Protein AF-A0A3N6GHZ9-F1 (afdb_monomer)

Mean predicted aligned error: 8.98 Å

Solvent-accessible surface area (backbone atoms only — not comparable to full-atom values): 4554 Å² total; per-residue (Å²): 108,64,48,33,34,39,36,37,56,38,9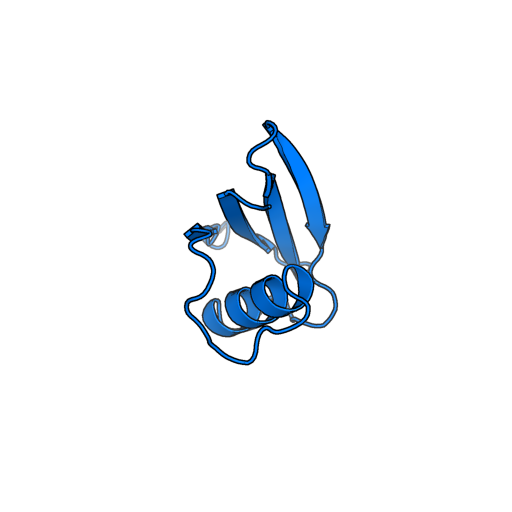4,93,18,33,33,38,40,35,32,29,72,88,71,50,73,50,74,52,68,52,81,93,45,60,46,85,51,55,70,67,55,54,50,51,53,52,50,53,72,78,31,84,77,68,98,51,103,67,90,67,82,53,48,77,46,77,46,74,63,72,84,81,77,128

Nearest PDB structures (foldseek):
  5umr-assembly1_A  TM=6.613E-01  e=9.456E-01  Homo sapiens
  8dml-assembly2_C  TM=5.634E-01  e=1.010E+00  Vibrio parahaemolyticus
  7kts-assembly1_C  TM=4.032E-01  e=4.557E-01  Homo sapiens
  3bex-assembly2_C  TM=4.747E-01  e=1.010E+00  unclassified
  6e0i-assembly1_A  TM=4.450E-01  e=1.233E+00  Homo sapiens

Foldseek 3Di:
DFQAKEWEQDQQAIKIWTQRPVRDIDIDGQDPGHSPHDVVVVVVSVVVVVDPDDPDPPPDDYHYHYDYDDPPPD

Secondary structure (DSSP, 8-state):
-EEEEEEEEETTEEEEEEEETTS-EEEEE-SS--TTS-HHHHHHHHHHHH----SSTTS--PEEEEE-PPP---

Radius of gyration: 12.71 Å; Cα contacts (8 Å, |Δi|>4): 112; chains: 1; bounding box: 27×31×34 Å

Sequence (74 aa):
MPKSIVLLATPEGWRHSVLTREGGTLCGRLTGVPADADPAEAQAAVAAMVVDPPREPGSWTAQVTVAATPPNNA

pLDDT: mean 73.46, std 13.19, range [42.78, 89.62]

Structure (mmCIF, N/CA/C/O backbone):
data_AF-A0A3N6GHZ9-F1
#
_entry.id   AF-A0A3N6GHZ9-F1
#
loop_
_atom_site.group_PDB
_atom_site.id
_atom_site.type_symbol
_atom_site.label_atom_id
_atom_site.label_alt_id
_atom_site.label_comp_id
_atom_site.label_asym_id
_atom_site.label_entity_id
_atom_site.label_seq_id
_atom_site.pdbx_PDB_ins_code
_atom_site.Cartn_x
_atom_site.Cartn_y
_atom_site.Cartn_z
_atom_site.occupancy
_atom_site.B_iso_or_equiv
_atom_site.auth_seq_id
_atom_site.auth_comp_id
_atom_site.auth_asym_id
_atom_site.auth_atom_id
_atom_site.pdbx_PDB_model_num
ATOM 1 N N . MET A 1 1 ? 9.677 0.229 -13.682 1.00 67.00 1 MET A N 1
ATOM 2 C CA . MET A 1 1 ? 10.454 -0.214 -12.494 1.00 67.00 1 MET A CA 1
ATOM 3 C C . MET A 1 1 ? 10.273 0.783 -11.348 1.00 67.00 1 MET A C 1
ATOM 5 O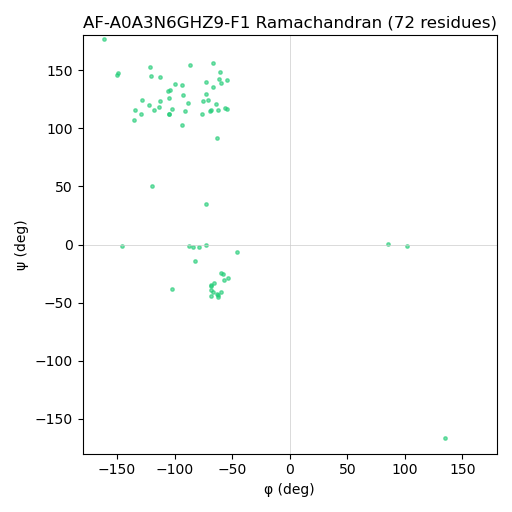 O . MET A 1 1 ? 10.741 1.919 -11.481 1.00 67.00 1 MET A O 1
ATOM 9 N N . PRO A 1 2 ? 9.546 0.436 -10.274 1.00 71.94 2 PRO A N 1
ATOM 10 C CA . PRO A 1 2 ? 9.494 1.304 -9.101 1.00 71.94 2 PRO A CA 1
ATOM 11 C C . PRO A 1 2 ? 10.834 1.554 -8.421 1.00 71.94 2 PRO A C 1
ATOM 13 O O . PRO A 1 2 ? 11.719 0.709 -8.373 1.00 71.94 2 PRO A O 1
ATOM 16 N N . LYS A 1 3 ? 10.974 2.789 -7.956 1.00 79.00 3 LYS A N 1
ATOM 17 C CA . LYS A 1 3 ? 12.128 3.336 -7.251 1.00 79.00 3 LYS A CA 1
ATOM 18 C C . LYS A 1 3 ? 11.852 3.408 -5.752 1.00 79.00 3 LYS A C 1
ATOM 20 O O . LYS A 1 3 ? 12.746 3.156 -4.951 1.00 79.00 3 LYS A O 1
ATOM 25 N N . SER A 1 4 ? 10.624 3.763 -5.385 1.00 79.56 4 SER A N 1
ATOM 26 C CA . SER A 1 4 ? 10.197 3.880 -3.996 1.00 79.56 4 SER A CA 1
ATOM 27 C C . SER A 1 4 ? 8.718 3.550 -3.868 1.00 79.56 4 SER A C 1
ATOM 29 O O . SER A 1 4 ? 7.942 3.811 -4.790 1.00 79.56 4 SER A O 1
ATOM 31 N N . ILE A 1 5 ? 8.336 2.977 -2.735 1.00 84.94 5 ILE A N 1
ATOM 32 C CA . ILE A 1 5 ? 6.958 2.687 -2.372 1.00 84.94 5 ILE A CA 1
ATOM 33 C C . ILE A 1 5 ? 6.718 3.274 -0.988 1.00 84.94 5 ILE A C 1
ATOM 35 O O . ILE A 1 5 ? 7.416 2.944 -0.033 1.00 84.94 5 ILE A O 1
ATOM 39 N N . VAL A 1 6 ? 5.712 4.130 -0.880 1.00 86.19 6 VAL A N 1
ATOM 40 C CA . VAL A 1 6 ? 5.251 4.673 0.393 1.00 86.19 6 VAL A CA 1
ATOM 41 C C . VAL A 1 6 ? 3.953 3.983 0.766 1.00 86.19 6 VAL A C 1
ATOM 43 O O . VAL A 1 6 ? 3.013 3.977 -0.029 1.00 86.19 6 VAL A O 1
ATOM 46 N N . LEU A 1 7 ? 3.904 3.424 1.969 1.00 84.88 7 LEU A N 1
ATOM 47 C CA . LEU A 1 7 ? 2.696 2.866 2.564 1.00 84.88 7 LEU A CA 1
ATOM 48 C C . LEU A 1 7 ? 2.176 3.802 3.646 1.00 84.88 7 LEU A C 1
ATOM 50 O O . LEU A 1 7 ? 2.940 4.249 4.495 1.00 84.88 7 LEU A O 1
ATOM 54 N N . LEU A 1 8 ? 0.878 4.079 3.609 1.00 85.50 8 LEU A N 1
ATOM 55 C CA . LEU A 1 8 ? 0.184 4.923 4.571 1.00 85.50 8 LEU A CA 1
ATOM 56 C C . LEU A 1 8 ? -0.945 4.120 5.217 1.00 85.50 8 LEU A C 1
ATOM 58 O O . LEU A 1 8 ? -1.867 3.679 4.524 1.00 85.50 8 LEU A O 1
ATOM 62 N N . ALA A 1 9 ? -0.879 3.967 6.537 1.00 83.62 9 ALA A N 1
ATOM 63 C CA . ALA A 1 9 ? -1.973 3.412 7.322 1.00 83.62 9 ALA A CA 1
ATOM 64 C C . ALA A 1 9 ? -3.082 4.463 7.468 1.00 83.62 9 ALA A C 1
ATOM 66 O O . ALA A 1 9 ? -2.840 5.577 7.945 1.00 83.62 9 ALA A O 1
ATOM 67 N N . THR A 1 10 ? -4.296 4.114 7.051 1.00 81.19 10 THR A N 1
ATOM 68 C CA . THR A 1 10 ? -5.509 4.917 7.252 1.00 81.19 10 THR A CA 1
ATOM 69 C C . THR A 1 10 ? -6.535 4.090 8.025 1.00 81.19 10 THR A C 1
ATOM 71 O O . THR A 1 10 ? -6.508 2.863 7.919 1.00 81.19 10 THR A O 1
ATOM 74 N N . PRO A 1 11 ? -7.453 4.707 8.788 1.00 79.31 11 PRO A N 1
ATOM 75 C CA . PRO A 1 11 ? -8.478 3.951 9.507 1.00 79.31 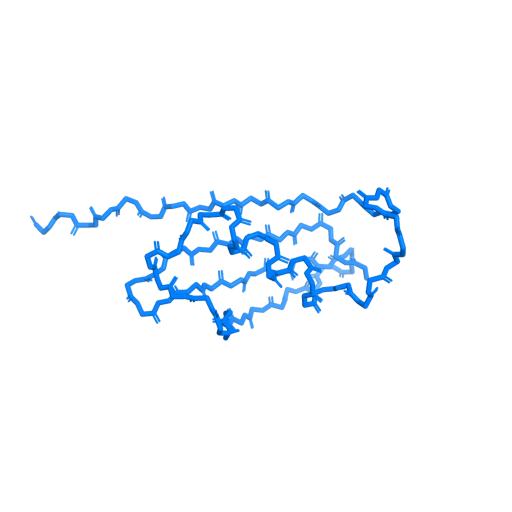11 PRO A CA 1
ATOM 76 C C . PRO A 1 11 ? -9.375 3.126 8.567 1.00 79.31 11 PRO A C 1
ATOM 78 O O . PRO A 1 11 ? -9.894 2.092 8.975 1.00 79.31 11 PRO A O 1
ATOM 81 N N . GLU A 1 12 ? -9.511 3.514 7.293 1.00 80.50 12 GLU A N 1
ATOM 82 C CA . GLU A 1 12 ? -10.225 2.716 6.283 1.00 80.50 12 GLU A CA 1
ATOM 83 C C . GLU A 1 12 ? -9.377 1.613 5.609 1.00 80.50 12 GLU A C 1
ATOM 85 O O . GLU A 1 12 ? -9.894 0.891 4.751 1.00 80.50 12 GLU A O 1
ATOM 90 N N . GLY A 1 13 ? -8.085 1.484 5.935 1.00 84.75 13 GLY A N 1
ATOM 91 C CA . GLY A 1 13 ? -7.170 0.489 5.361 1.00 84.75 13 GLY A CA 1
ATOM 92 C C . GLY A 1 13 ? -5.805 1.055 4.957 1.00 84.75 13 GLY A C 1
ATOM 93 O O . GLY A 1 13 ? -5.440 2.178 5.294 1.00 84.75 13 GLY A O 1
ATOM 94 N N . TRP A 1 14 ? -5.036 0.296 4.182 1.00 88.50 14 TRP A N 1
ATOM 95 C CA . TRP A 1 14 ? -3.709 0.721 3.727 1.00 88.50 14 TRP A CA 1
ATOM 96 C C . TRP A 1 14 ? -3.756 1.398 2.358 1.00 88.50 14 TRP A C 1
ATOM 98 O O . TRP A 1 14 ? -4.414 0.928 1.427 1.00 88.50 14 TRP A O 1
ATOM 108 N N . ARG A 1 15 ? -3.024 2.502 2.198 1.00 89.62 15 ARG A N 1
ATOM 109 C CA . ARG A 1 15 ? -2.815 3.174 0.908 1.00 89.62 15 ARG A CA 1
ATOM 110 C C . ARG A 1 15 ? -1.361 3.051 0.492 1.00 89.62 15 ARG A C 1
ATOM 112 O O . ARG A 1 15 ? -0.472 3.125 1.333 1.00 89.62 15 ARG A O 1
ATOM 119 N N . HIS A 1 16 ? -1.123 2.906 -0.805 1.00 87.12 16 HIS A N 1
ATOM 120 C CA . HIS A 1 16 ? 0.219 2.868 -1.367 1.00 87.12 16 HIS A CA 1
ATOM 121 C C . HIS A 1 16 ? 0.418 3.987 -2.387 1.00 87.12 16 HIS A C 1
ATOM 123 O O . HIS A 1 16 ? -0.496 4.346 -3.134 1.00 87.12 16 HIS A O 1
ATOM 129 N N . SER A 1 17 ? 1.634 4.514 -2.430 1.00 87.00 17 SER A N 1
ATOM 130 C CA . SER A 1 17 ? 2.101 5.438 -3.455 1.00 87.00 17 SER A CA 1
ATOM 131 C C . SER A 1 17 ? 3.423 4.920 -4.003 1.00 87.00 17 SER A C 1
ATOM 133 O O . SER A 1 17 ? 4.419 4.839 -3.287 1.00 87.00 17 SER A O 1
ATOM 135 N N . VAL A 1 18 ? 3.414 4.493 -5.260 1.00 85.88 18 VAL A N 1
ATOM 136 C CA . VAL A 1 18 ? 4.542 3.842 -5.925 1.00 85.88 18 VAL A CA 1
ATOM 137 C C . VAL A 1 18 ? 5.170 4.842 -6.882 1.00 85.88 18 VAL A C 1
ATOM 139 O O . VAL A 1 18 ? 4.572 5.211 -7.890 1.00 85.88 18 VAL A O 1
ATOM 142 N N . LEU A 1 19 ? 6.388 5.270 -6.580 1.00 83.06 19 LEU A N 1
ATOM 143 C CA . LEU A 1 19 ? 7.172 6.140 -7.441 1.00 83.06 19 LEU A CA 1
ATOM 144 C C . LEU A 1 19 ? 7.976 5.291 -8.426 1.00 83.06 19 LEU A C 1
ATOM 146 O O . LEU A 1 19 ? 8.799 4.466 -8.026 1.00 83.06 19 LEU A O 1
ATOM 150 N N . THR A 1 20 ? 7.778 5.510 -9.719 1.00 80.31 20 THR A N 1
ATOM 151 C CA . THR A 1 20 ? 8.532 4.855 -10.795 1.00 80.31 20 THR A CA 1
ATOM 152 C C . THR A 1 20 ? 9.821 5.610 -11.121 1.00 80.31 20 THR A C 1
ATOM 154 O O . THR A 1 20 ? 9.923 6.815 -10.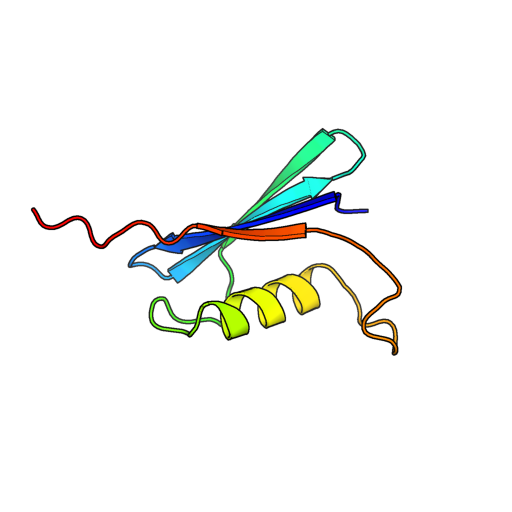897 1.00 80.31 20 THR A O 1
ATOM 157 N N . ARG A 1 21 ? 10.836 4.919 -11.666 1.00 77.94 21 ARG A N 1
ATOM 158 C CA . ARG A 1 21 ? 12.073 5.577 -12.147 1.00 77.94 21 ARG A CA 1
ATOM 159 C C . ARG A 1 21 ? 11.819 6.640 -13.219 1.00 77.94 21 ARG A C 1
ATOM 161 O O . ARG A 1 21 ? 12.625 7.553 -13.340 1.00 77.94 21 ARG A O 1
ATOM 168 N N . GLU A 1 22 ? 10.722 6.517 -13.956 1.00 82.00 22 GLU A N 1
ATOM 169 C CA . GLU A 1 22 ? 10.291 7.453 -14.999 1.00 82.00 22 GLU A CA 1
ATOM 170 C C . GLU A 1 22 ? 9.620 8.710 -14.418 1.00 82.00 22 GLU A C 1
ATOM 172 O O . GLU A 1 22 ? 9.255 9.615 -15.159 1.00 82.00 22 GLU A O 1
ATOM 177 N N . GLY A 1 23 ? 9.473 8.789 -13.090 1.00 79.75 23 GLY A N 1
ATOM 178 C CA . GLY A 1 23 ? 8.849 9.918 -12.400 1.00 79.75 23 GLY A CA 1
ATOM 179 C C . GLY A 1 23 ? 7.325 9.827 -12.307 1.00 79.75 23 GLY A C 1
ATOM 180 O O . GLY A 1 23 ? 6.705 10.702 -11.714 1.00 79.75 23 GLY A O 1
ATOM 181 N N . GLY A 1 24 ? 6.712 8.767 -12.839 1.00 84.56 24 GLY A N 1
ATOM 182 C CA . GLY A 1 24 ? 5.291 8.489 -12.645 1.00 84.56 24 GLY A CA 1
ATOM 183 C C . GLY A 1 24 ? 5.003 7.999 -11.226 1.00 84.56 24 GLY A C 1
ATOM 184 O O . GLY A 1 24 ? 5.756 7.180 -10.693 1.00 84.56 24 GLY A O 1
ATOM 185 N 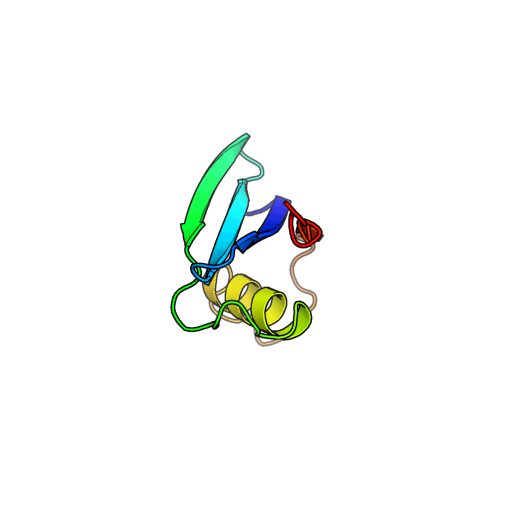N . THR A 1 25 ? 3.901 8.465 -10.644 1.00 85.75 25 THR A N 1
ATOM 186 C CA . THR A 1 25 ? 3.423 8.045 -9.322 1.00 85.75 25 THR A CA 1
ATOM 187 C C . THR A 1 25 ? 2.122 7.272 -9.481 1.00 85.75 25 THR A C 1
ATOM 189 O O . THR A 1 25 ? 1.158 7.794 -10.037 1.00 85.75 25 THR A O 1
ATOM 192 N N . LEU A 1 26 ? 2.082 6.039 -8.982 1.00 83.25 26 LEU A N 1
ATOM 193 C CA . LEU A 1 26 ? 0.876 5.218 -8.939 1.00 83.25 26 LEU A CA 1
ATOM 194 C C . LEU A 1 26 ? 0.342 5.176 -7.507 1.00 83.25 26 LEU A C 1
ATOM 196 O O . LEU A 1 26 ? 0.955 4.578 -6.623 1.00 83.25 26 LEU A O 1
ATOM 200 N N . CYS A 1 27 ? -0.818 5.789 -7.299 1.00 87.12 27 CYS A N 1
ATOM 201 C CA . CYS A 1 27 ? -1.523 5.777 -6.023 1.00 87.12 27 CYS A CA 1
ATOM 202 C C . CYS A 1 27 ? -2.639 4.732 -6.045 1.00 87.12 27 CYS A C 1
ATOM 204 O O . CYS A 1 27 ? -3.390 4.650 -7.016 1.00 87.12 27 CYS A O 1
ATOM 206 N N . GLY A 1 28 ? -2.800 3.990 -4.954 1.00 86.50 28 GLY A N 1
ATOM 207 C CA . GLY A 1 28 ? -3.886 3.024 -4.817 1.00 86.50 28 GLY A CA 1
ATOM 208 C C . GLY A 1 28 ? -4.155 2.633 -3.369 1.00 86.50 28 GLY A C 1
ATOM 209 O O . GLY A 1 28 ? -3.486 3.089 -2.438 1.00 86.50 28 GLY A O 1
ATOM 210 N N . ARG A 1 29 ? -5.182 1.807 -3.177 1.00 86.19 29 ARG A N 1
ATOM 211 C CA . ARG A 1 29 ? -5.511 1.191 -1.890 1.00 86.19 29 ARG A CA 1
ATOM 212 C C . ARG A 1 29 ? -5.061 -0.264 -1.928 1.00 86.19 29 ARG A C 1
ATOM 214 O O . ARG A 1 29 ? -5.360 -0.967 -2.891 1.00 86.19 29 ARG A O 1
ATOM 221 N N . LEU A 1 30 ? -4.383 -0.710 -0.875 1.00 84.69 30 LEU A N 1
ATOM 222 C CA . LEU A 1 30 ? -4.089 -2.123 -0.687 1.00 84.69 30 LEU A CA 1
ATOM 223 C C . LEU A 1 30 ? -5.404 -2.852 -0.396 1.00 84.69 30 LEU A C 1
ATOM 225 O O . LEU A 1 30 ? -6.063 -2.585 0.608 1.00 84.69 30 LEU A O 1
ATOM 229 N N . THR A 1 31 ? -5.798 -3.753 -1.290 1.00 79.44 31 THR A N 1
ATOM 230 C CA . THR A 1 31 ? -6.945 -4.642 -1.072 1.00 79.44 31 THR A CA 1
ATOM 231 C C . THR A 1 31 ? -6.433 -5.943 -0.464 1.00 79.44 31 THR A C 1
ATOM 233 O O . THR A 1 31 ? -5.502 -6.534 -1.000 1.00 79.44 31 THR A O 1
ATOM 236 N N . GLY A 1 32 ? -7.028 -6.379 0.650 1.00 77.12 32 GLY A N 1
ATOM 237 C CA . GLY A 1 32 ? -6.655 -7.625 1.334 1.00 77.12 32 GLY A CA 1
ATOM 238 C C . GLY A 1 32 ? -5.781 -7.464 2.581 1.00 77.12 32 GLY A C 1
ATOM 239 O O . GLY A 1 32 ? -5.503 -8.466 3.225 1.00 77.12 32 GLY A O 1
ATOM 240 N N . VAL A 1 33 ? -5.402 -6.235 2.953 1.00 80.81 33 VAL A N 1
ATOM 241 C CA . VAL A 1 33 ? -4.692 -5.947 4.212 1.00 80.81 33 VAL A CA 1
ATOM 242 C C . VAL A 1 33 ? -5.556 -5.021 5.080 1.00 80.81 33 VAL A C 1
ATOM 244 O O . VAL A 1 33 ? -5.851 -3.898 4.649 1.00 80.81 33 VAL A O 1
ATOM 247 N N . PRO A 1 34 ? -6.017 -5.470 6.264 1.00 78.69 34 PRO A N 1
ATOM 248 C CA . PRO A 1 34 ? -6.836 -4.651 7.155 1.00 78.69 34 PRO A CA 1
ATOM 249 C C . PRO A 1 34 ? -6.044 -3.463 7.716 1.00 78.69 34 PRO A C 1
ATOM 251 O O . PRO A 1 34 ? -4.822 -3.501 7.797 1.00 78.69 34 PRO A O 1
ATOM 254 N N . ALA A 1 35 ? -6.739 -2.398 8.129 1.00 79.00 35 ALA A N 1
ATOM 255 C CA . ALA A 1 35 ? -6.110 -1.194 8.690 1.00 79.00 35 ALA A CA 1
ATOM 256 C C . ALA A 1 35 ? -5.225 -1.478 9.920 1.00 79.00 35 ALA A C 1
ATOM 258 O O . ALA A 1 35 ? -4.241 -0.780 10.131 1.00 79.00 35 ALA A O 1
ATOM 259 N N . ASP A 1 36 ? -5.573 -2.513 10.689 1.00 80.75 36 ASP A N 1
ATOM 260 C CA . ASP A 1 36 ? -4.860 -2.957 11.895 1.00 80.75 36 ASP A CA 1
ATOM 261 C C . ASP A 1 36 ? -3.726 -3.959 11.599 1.00 80.75 36 ASP A C 1
ATOM 263 O O . ASP A 1 36 ? -3.040 -4.412 12.508 1.00 80.75 36 ASP A O 1
ATOM 267 N N . ALA A 1 37 ? -3.526 -4.336 10.329 1.00 81.69 37 ALA A N 1
ATOM 268 C CA . ALA A 1 37 ? -2.445 -5.240 9.957 1.00 81.69 37 ALA A CA 1
ATOM 269 C C . ALA A 1 37 ? -1.079 -4.657 10.314 1.00 81.69 37 ALA A C 1
ATOM 271 O O . ALA A 1 37 ? -0.856 -3.447 10.215 1.00 81.69 37 ALA A O 1
ATOM 272 N N . ASP A 1 38 ? -0.140 -5.539 10.644 1.00 82.06 38 ASP A N 1
ATOM 273 C CA . ASP A 1 38 ? 1.229 -5.133 10.919 1.00 82.06 38 ASP A CA 1
ATOM 274 C C . ASP A 1 38 ? 1.845 -4.442 9.682 1.00 82.06 38 ASP A C 1
ATOM 276 O O . ASP A 1 38 ? 1.654 -4.901 8.547 1.00 82.06 38 ASP A O 1
ATOM 280 N N . PRO A 1 39 ? 2.605 -3.345 9.854 1.00 79.19 39 PRO A N 1
ATOM 281 C CA . PRO A 1 39 ? 3.276 -2.663 8.750 1.00 79.19 39 PRO A CA 1
ATOM 282 C C . PRO A 1 39 ? 4.153 -3.590 7.889 1.00 79.19 39 PR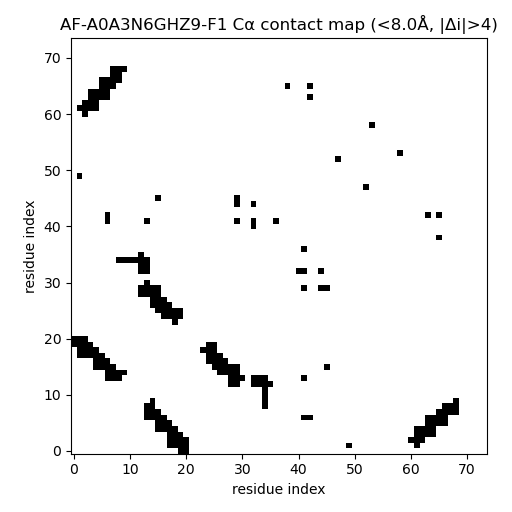O A C 1
ATOM 284 O O . PRO A 1 39 ? 4.293 -3.340 6.687 1.00 79.19 39 PRO A O 1
ATOM 287 N N . ALA A 1 40 ? 4.707 -4.672 8.451 1.00 79.75 40 ALA A N 1
ATOM 288 C CA . ALA A 1 40 ? 5.451 -5.675 7.691 1.00 79.75 40 ALA A CA 1
ATOM 289 C C . ALA A 1 40 ? 4.553 -6.485 6.739 1.00 79.75 40 ALA A C 1
ATOM 291 O O . ALA A 1 40 ? 4.974 -6.813 5.628 1.00 79.75 40 ALA A O 1
ATOM 292 N N . GLU A 1 41 ? 3.308 -6.770 7.128 1.00 82.44 41 GLU A N 1
ATOM 293 C CA . GLU A 1 41 ? 2.326 -7.449 6.275 1.00 82.44 41 GLU A CA 1
ATOM 294 C C . GLU A 1 41 ? 1.901 -6.547 5.110 1.00 82.44 41 GLU A C 1
ATOM 296 O O . GLU A 1 41 ? 1.908 -6.973 3.951 1.00 82.44 41 GLU A O 1
ATOM 301 N N . ALA A 1 42 ? 1.638 -5.266 5.388 1.00 82.44 42 ALA A N 1
ATOM 302 C CA . ALA A 1 42 ? 1.349 -4.275 4.352 1.00 82.44 42 ALA A CA 1
ATOM 303 C C . ALA A 1 42 ? 2.519 -4.123 3.362 1.00 82.44 42 ALA A C 1
ATOM 305 O O . ALA A 1 42 ? 2.310 -4.050 2.145 1.00 82.44 42 ALA A O 1
ATOM 306 N N . GLN A 1 43 ? 3.759 -4.130 3.865 1.00 80.38 43 GLN A N 1
ATOM 307 C CA . GLN A 1 43 ? 4.966 -4.144 3.039 1.00 80.38 43 GLN A CA 1
ATOM 308 C C . GLN A 1 43 ? 5.061 -5.407 2.172 1.00 80.38 43 GLN A C 1
ATOM 310 O O . GLN A 1 43 ? 5.368 -5.301 0.982 1.00 80.38 43 GLN A O 1
ATOM 315 N N . ALA A 1 44 ? 4.798 -6.591 2.725 1.00 81.56 44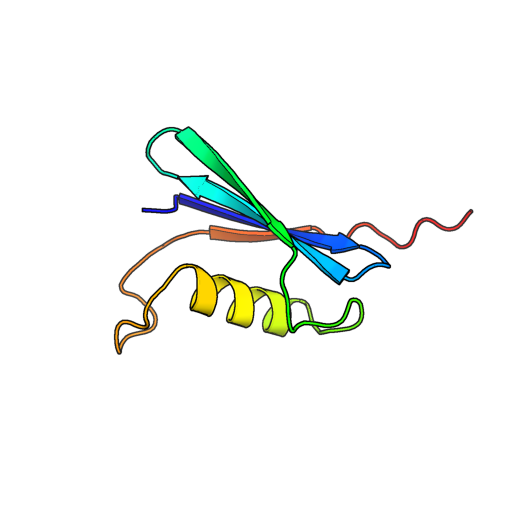 ALA A N 1
ATOM 316 C CA . ALA A 1 44 ? 4.843 -7.839 1.967 1.00 81.56 44 ALA A CA 1
ATOM 317 C C . ALA A 1 44 ? 3.785 -7.867 0.851 1.00 81.56 44 ALA A C 1
ATOM 319 O O . ALA A 1 44 ? 4.088 -8.227 -0.288 1.00 81.56 44 ALA A O 1
ATOM 320 N N . ALA A 1 45 ? 2.567 -7.414 1.145 1.00 82.44 45 ALA A N 1
ATOM 321 C CA . ALA A 1 45 ? 1.480 -7.355 0.176 1.00 82.44 45 ALA A CA 1
ATOM 322 C C . ALA A 1 45 ? 1.745 -6.342 -0.953 1.00 82.44 45 ALA A C 1
ATOM 324 O O . ALA A 1 45 ? 1.502 -6.649 -2.122 1.00 82.44 45 ALA A O 1
ATOM 325 N N . VAL A 1 46 ? 2.303 -5.159 -0.650 1.00 80.44 46 VAL A N 1
ATOM 326 C CA . VAL A 1 46 ? 2.667 -4.195 -1.707 1.00 80.44 46 VAL A CA 1
ATOM 327 C C . VAL A 1 46 ? 3.831 -4.698 -2.556 1.00 80.44 46 VAL A C 1
ATOM 329 O O . VAL A 1 46 ? 3.841 -4.483 -3.768 1.00 80.44 46 VAL A O 1
ATOM 332 N N . ALA A 1 47 ? 4.791 -5.396 -1.942 1.00 77.00 47 ALA A N 1
ATOM 333 C CA . ALA A 1 47 ? 5.886 -6.026 -2.664 1.00 77.00 47 ALA A CA 1
ATOM 334 C C . ALA A 1 47 ? 5.354 -7.097 -3.626 1.00 77.00 47 ALA A C 1
ATOM 336 O O . ALA A 1 47 ? 5.747 -7.098 -4.787 1.00 77.00 47 ALA A O 1
ATOM 337 N N . ALA A 1 48 ? 4.398 -7.924 -3.196 1.00 77.06 48 ALA A N 1
ATOM 338 C CA . ALA A 1 48 ? 3.743 -8.911 -4.056 1.00 77.06 48 ALA A CA 1
ATOM 339 C C . ALA A 1 48 ? 2.904 -8.278 -5.186 1.00 77.06 48 ALA A C 1
ATOM 341 O O . ALA A 1 48 ? 2.836 -8.825 -6.279 1.00 77.06 48 ALA A O 1
ATOM 342 N N . MET A 1 49 ? 2.278 -7.115 -4.965 1.00 74.56 49 MET A N 1
ATOM 343 C CA . MET A 1 49 ? 1.539 -6.400 -6.022 1.00 74.56 49 MET A CA 1
ATOM 344 C C . MET A 1 49 ? 2.453 -5.828 -7.107 1.00 74.56 49 MET A C 1
ATOM 346 O O . MET A 1 49 ? 2.092 -5.780 -8.281 1.00 74.56 49 MET A O 1
ATOM 350 N N . VAL A 1 50 ? 3.606 -5.306 -6.699 1.00 71.50 50 VAL A N 1
ATOM 351 C CA . VAL A 1 50 ? 4.540 -4.619 -7.594 1.00 71.50 50 VAL A CA 1
ATOM 352 C C . VAL A 1 50 ? 5.430 -5.608 -8.357 1.00 71.50 50 VAL A C 1
ATOM 354 O O . VAL A 1 50 ? 6.076 -5.243 -9.343 1.00 71.50 50 VAL A O 1
ATOM 357 N N . VAL A 1 51 ? 5.447 -6.862 -7.915 1.00 62.94 51 VAL A N 1
ATOM 358 C CA . VAL A 1 51 ? 6.372 -7.886 -8.361 1.00 62.94 51 VAL A CA 1
ATOM 359 C C . VAL A 1 51 ? 5.587 -9.179 -8.616 1.00 62.94 51 VAL A C 1
ATOM 361 O O . VAL A 1 51 ? 5.209 -9.864 -7.674 1.00 62.94 51 VAL A O 1
ATOM 364 N N . ASP A 1 52 ? 5.386 -9.555 -9.886 1.00 52.88 52 ASP A N 1
ATOM 365 C CA . ASP A 1 52 ? 5.250 -10.984 -10.209 1.00 52.88 52 ASP A CA 1
ATOM 366 C C . ASP A 1 52 ? 6.532 -11.650 -9.685 1.00 52.88 52 ASP A C 1
ATOM 368 O O . ASP A 1 52 ? 7.617 -11.187 -10.051 1.00 52.88 52 ASP A O 1
ATOM 372 N N . PRO A 1 53 ? 6.464 -12.586 -8.724 1.00 42.78 53 PRO A N 1
ATOM 373 C CA . PRO A 1 53 ? 7.606 -12.880 -7.869 1.00 42.78 53 PRO A CA 1
ATOM 374 C C . PRO A 1 53 ? 8.788 -13.411 -8.695 1.00 42.78 53 PRO A C 1
ATOM 376 O O . PRO A 1 53 ? 8.707 -14.529 -9.208 1.00 42.78 53 PRO A O 1
ATOM 379 N N . PRO A 1 54 ? 9.948 -12.721 -8.778 1.00 45.78 54 PRO A N 1
ATOM 380 C CA . PRO A 1 54 ? 11.176 -13.428 -9.031 1.00 45.78 54 PRO A CA 1
ATOM 381 C C . PRO A 1 54 ? 11.416 -14.286 -7.790 1.00 45.78 54 PRO A C 1
ATOM 383 O O . PRO A 1 54 ? 11.282 -13.835 -6.653 1.00 45.78 54 PRO A O 1
ATOM 386 N N . ARG A 1 55 ? 11.794 -15.536 -8.033 1.00 51.28 55 ARG A N 1
ATOM 387 C CA . ARG A 1 55 ? 12.178 -16.585 -7.075 1.00 51.28 55 ARG A CA 1
ATOM 388 C C . ARG A 1 55 ? 13.157 -16.143 -5.963 1.00 51.28 55 ARG A C 1
ATOM 390 O O . ARG A 1 55 ? 13.428 -16.927 -5.059 1.00 51.28 55 ARG A O 1
ATOM 397 N N . GLU A 1 56 ? 13.688 -14.922 -6.013 1.00 49.97 56 GLU A N 1
ATOM 398 C CA . GLU A 1 56 ? 14.812 -14.441 -5.220 1.00 49.97 56 GLU A CA 1
ATOM 399 C C . GLU A 1 56 ? 14.523 -13.037 -4.640 1.00 49.97 56 GLU A C 1
ATOM 401 O O . GLU A 1 56 ? 14.413 -12.068 -5.401 1.00 49.97 56 GLU A O 1
ATOM 406 N N . PRO A 1 57 ? 14.439 -12.886 -3.304 1.00 48.69 57 PRO A N 1
ATOM 407 C CA . PRO A 1 57 ? 14.053 -11.644 -2.617 1.00 48.69 57 PRO A CA 1
ATOM 408 C C . PRO A 1 57 ? 15.115 -10.517 -2.641 1.00 48.69 57 PRO A C 1
ATOM 410 O O . PRO A 1 57 ? 15.231 -9.748 -1.691 1.00 48.69 57 PRO A O 1
ATOM 413 N N . GLY A 1 58 ? 15.892 -10.384 -3.723 1.00 56.00 58 GLY A N 1
ATOM 414 C CA . GLY A 1 58 ? 16.977 -9.396 -3.845 1.00 56.00 58 GLY A CA 1
ATOM 415 C C . GLY A 1 58 ? 17.212 -8.813 -5.243 1.00 56.00 58 GLY A C 1
ATOM 416 O O . GLY A 1 58 ? 18.066 -7.944 -5.392 1.00 56.00 58 GLY A O 1
ATOM 417 N N . SER A 1 59 ? 16.460 -9.233 -6.270 1.00 55.09 59 SER A N 1
ATOM 418 C CA . SER A 1 59 ? 16.665 -8.773 -7.663 1.00 55.09 59 SER A CA 1
ATOM 419 C C . SER A 1 59 ? 16.227 -7.324 -7.930 1.00 55.09 59 SER A C 1
ATOM 421 O O . SER A 1 59 ? 16.352 -6.810 -9.042 1.00 55.09 59 SER A O 1
ATOM 423 N N . TRP A 1 60 ? 15.711 -6.635 -6.915 1.00 57.56 60 TRP A N 1
ATOM 424 C CA . TRP A 1 60 ? 15.255 -5.262 -7.031 1.00 57.56 60 TRP A CA 1
ATOM 425 C C . TRP A 1 60 ? 15.411 -4.525 -5.700 1.00 57.56 60 TRP A C 1
ATOM 427 O O . TRP A 1 60 ? 15.233 -5.104 -4.631 1.00 57.56 60 TRP A O 1
ATOM 437 N N . THR A 1 61 ? 15.718 -3.230 -5.765 1.00 59.03 61 THR A N 1
ATOM 438 C CA . THR A 1 61 ? 15.991 -2.387 -4.593 1.00 59.03 61 THR A CA 1
ATOM 439 C C . THR A 1 61 ? 14.998 -1.225 -4.495 1.00 59.03 61 THR A C 1
ATOM 441 O O . THR A 1 61 ? 15.421 -0.070 -4.392 1.00 59.03 61 THR A O 1
ATOM 444 N N . ALA A 1 62 ? 13.682 -1.466 -4.582 1.00 64.25 62 ALA A N 1
ATOM 445 C CA . ALA A 1 62 ? 12.750 -0.396 -4.219 1.00 64.25 62 ALA A CA 1
ATOM 446 C C . ALA A 1 62 ? 12.744 -0.215 -2.704 1.00 64.25 62 ALA A C 1
ATOM 448 O O . ALA A 1 62 ? 12.590 -1.166 -1.941 1.00 64.25 62 ALA A O 1
ATOM 449 N N . GLN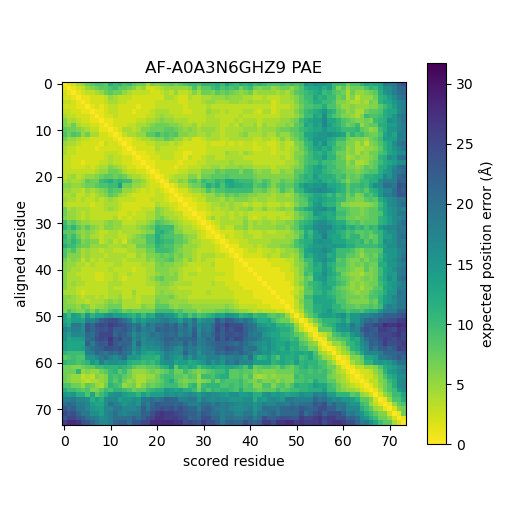 A 1 63 ? 12.910 1.031 -2.281 1.00 68.69 63 GLN A N 1
ATOM 450 C CA . GLN A 1 63 ? 12.763 1.412 -0.885 1.00 68.69 63 GLN A CA 1
ATOM 451 C C . GLN A 1 63 ? 11.274 1.328 -0.527 1.00 68.69 63 GLN A C 1
ATOM 453 O O . GLN A 1 63 ? 10.463 1.960 -1.204 1.00 68.69 63 GLN A O 1
ATOM 458 N N . VAL A 1 64 ? 10.911 0.557 0.500 1.00 70.88 64 VAL A N 1
ATOM 459 C CA . VAL A 1 64 ? 9.559 0.591 1.074 1.00 70.88 64 VAL A CA 1
ATOM 460 C C . VAL A 1 64 ? 9.617 1.400 2.360 1.00 70.88 64 VAL A C 1
ATOM 462 O O . VAL A 1 64 ? 10.321 1.035 3.297 1.00 70.88 64 VAL A O 1
ATOM 465 N N . THR A 1 65 ? 8.909 2.522 2.395 1.00 76.38 65 THR A N 1
ATOM 466 C CA . THR A 1 65 ? 8.813 3.380 3.576 1.00 76.38 65 THR A CA 1
ATOM 467 C C . THR A 1 65 ? 7.386 3.344 4.088 1.00 76.38 65 THR A C 1
ATOM 469 O O . THR A 1 65 ? 6.455 3.741 3.387 1.00 76.38 65 THR A O 1
ATOM 472 N N . VAL A 1 66 ? 7.213 2.872 5.319 1.00 69.50 66 VAL A N 1
ATOM 473 C CA . VAL A 1 66 ? 5.921 2.899 5.998 1.00 69.50 66 VAL A CA 1
ATOM 474 C C . VAL A 1 66 ? 5.805 4.201 6.782 1.00 69.50 66 VAL A C 1
ATOM 476 O O . VAL A 1 66 ? 6.563 4.441 7.719 1.00 69.50 66 VAL A O 1
ATOM 479 N N . ALA A 1 67 ? 4.860 5.049 6.390 1.00 68.00 67 ALA A N 1
ATOM 480 C CA . ALA A 1 67 ? 4.448 6.208 7.160 1.00 68.00 67 ALA A CA 1
ATOM 481 C C . ALA A 1 67 ? 3.241 5.803 8.017 1.00 68.00 67 ALA A C 1
ATOM 483 O O . ALA A 1 67 ? 2.119 5.685 7.522 1.00 68.00 67 ALA A O 1
ATOM 484 N N . ALA A 1 68 ? 3.469 5.573 9.309 1.00 59.41 68 ALA A N 1
ATOM 485 C CA . ALA A 1 68 ? 2.376 5.520 10.267 1.00 59.41 68 ALA A CA 1
ATOM 486 C C . ALA A 1 68 ? 1.939 6.960 10.546 1.00 59.41 68 ALA A C 1
ATOM 488 O O . ALA A 1 68 ? 2.695 7.744 11.122 1.00 59.41 68 ALA A O 1
ATOM 489 N N . THR A 1 69 ? 0.731 7.333 10.127 1.00 54.62 69 THR A N 1
ATOM 490 C CA . THR A 1 69 ? 0.084 8.506 10.716 1.00 54.62 69 THR A CA 1
ATOM 491 C C . THR A 1 69 ? -0.158 8.160 12.187 1.00 54.62 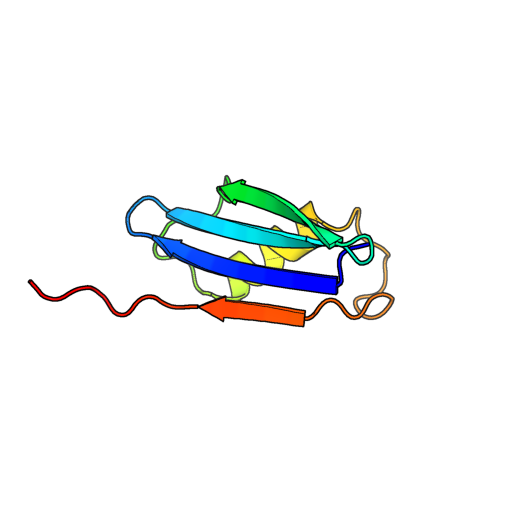69 THR A C 1
ATOM 493 O O . THR A 1 69 ? -0.818 7.146 12.434 1.00 54.62 69 THR A O 1
ATOM 496 N N . PRO A 1 70 ? 0.378 8.909 13.173 1.00 48.78 70 PRO A N 1
ATOM 497 C CA . PRO A 1 70 ? -0.018 8.693 14.559 1.00 48.78 70 PRO A CA 1
ATOM 498 C C . PRO A 1 70 ? -1.548 8.795 14.631 1.00 48.78 70 PRO A C 1
ATOM 500 O O . PRO A 1 70 ? -2.115 9.620 13.902 1.00 48.78 70 PRO A O 1
ATOM 503 N N . PRO A 1 71 ? -2.231 7.959 15.439 1.00 52.00 71 PRO A N 1
ATOM 504 C CA . PRO A 1 71 ? -3.668 8.088 15.605 1.00 52.00 71 PRO A CA 1
ATOM 505 C C . PRO A 1 71 ? -3.928 9.528 16.033 1.00 52.00 71 PRO A C 1
ATOM 507 O O . PRO A 1 71 ? -3.394 10.000 17.037 1.00 52.00 71 PRO A O 1
ATOM 510 N N . ASN A 1 72 ? -4.651 10.254 15.186 1.00 51.25 72 ASN A N 1
ATOM 511 C CA . ASN A 1 72 ? -5.044 11.624 15.435 1.00 51.25 72 ASN A CA 1
ATOM 512 C C . ASN A 1 72 ? -5.957 11.601 16.667 1.00 51.25 72 ASN A C 1
ATOM 514 O O . ASN A 1 72 ? -7.151 11.340 16.544 1.00 51.25 72 ASN A O 1
ATOM 518 N N . ASN A 1 73 ? -5.377 11.775 17.855 1.00 46.84 73 ASN A N 1
ATOM 519 C CA . ASN A 1 73 ? -6.138 12.005 19.072 1.00 46.84 73 ASN A CA 1
ATOM 520 C C . ASN A 1 73 ? -6.758 13.397 18.929 1.00 46.84 73 ASN A C 1
ATOM 522 O O . ASN A 1 73 ? -6.032 14.381 18.783 1.00 46.84 73 ASN A O 1
ATOM 526 N N . ALA A 1 74 ? -8.089 13.401 18.857 1.00 47.72 74 ALA A N 1
ATOM 527 C CA . ALA A 1 74 ? -8.955 14.564 18.712 1.00 47.72 74 ALA A CA 1
ATOM 528 C C . ALA A 1 74 ? -8.711 15.650 19.770 1.00 47.72 74 ALA A C 1
ATOM 530 O O . ALA A 1 74 ? -8.296 15.301 20.899 1.00 47.72 74 ALA A O 1
#